Protein AF-A0A8S3JFJ4-F1 (afdb_monomer)

Foldseek 3Di:
DDAFADPPDDDDPCPVVCVPPDDDHGDDHDWFAEDEDEDDDAALEKKAKEWDADPVRHADPDTDMDIDAAWYWKAFPPQPDPQLIGIGGHDDDPVCVVDYRYMYWYCDDPHTPQCSNVRDDRPGTIMD

Sequence (128 aa):
MRLIIFLRNRIANRDDLLKNKIPLPVNECRYIYGCALESQLQEGQCFIRYQILNENGKSCSKPKFECVRGRVIVTKNPCPYAGDMLELWAVDLPELYHLNDVIIFSVRGERPDFNKIAGSDLDGDGYF

Structure (mmCIF, N/CA/C/O backbone):
data_AF-A0A8S3JFJ4-F1
#
_entry.id   AF-A0A8S3JFJ4-F1
#
loop_
_atom_site.group_PDB
_atom_site.id
_atom_site.type_symbol
_atom_site.label_atom_id
_atom_site.label_alt_id
_atom_site.label_comp_id
_atom_site.label_asym_id
_atom_site.label_entity_id
_atom_site.label_seq_id
_atom_site.pdbx_PDB_ins_code
_atom_site.Cartn_x
_atom_site.Cartn_y
_atom_site.Cartn_z
_atom_site.occupancy
_atom_site.B_iso_or_equiv
_atom_site.auth_seq_id
_atom_site.auth_comp_id
_atom_site.auth_asym_id
_atom_site.auth_atom_id
_atom_site.pdbx_PDB_model_num
ATOM 1 N N . MET A 1 1 ? -13.884 2.515 -13.571 1.00 27.02 1 MET A N 1
ATOM 2 C CA . MET A 1 1 ? -12.490 2.541 -13.091 1.00 27.02 1 MET A CA 1
ATOM 3 C C . MET A 1 1 ? -12.319 3.857 -12.349 1.00 27.02 1 MET A C 1
ATOM 5 O O . MET A 1 1 ? -12.345 4.901 -12.983 1.00 27.02 1 MET A O 1
ATOM 9 N N . ARG A 1 2 ? -12.371 3.833 -11.015 1.00 22.12 2 ARG A N 1
ATOM 10 C CA . ARG A 1 2 ? -12.281 5.030 -10.169 1.00 22.12 2 ARG A CA 1
ATOM 11 C C . ARG A 1 2 ? -10.915 4.979 -9.503 1.00 22.12 2 ARG A C 1
ATOM 13 O O . ARG A 1 2 ? -10.723 4.207 -8.578 1.00 22.12 2 ARG A O 1
ATOM 20 N N . LEU A 1 3 ? -9.966 5.713 -10.070 1.00 23.36 3 LEU A N 1
ATOM 21 C CA . LEU A 1 3 ? -8.701 6.018 -9.421 1.00 23.36 3 LEU A CA 1
ATOM 22 C C . LEU A 1 3 ? -8.929 7.332 -8.691 1.00 23.36 3 LEU A C 1
ATOM 24 O O . LEU A 1 3 ? -9.207 8.345 -9.337 1.00 23.36 3 LEU A O 1
ATOM 28 N N . ILE A 1 4 ? -8.891 7.315 -7.367 1.00 30.31 4 ILE A N 1
ATOM 29 C CA . ILE A 1 4 ? -9.095 8.520 -6.588 1.00 30.31 4 ILE A CA 1
ATOM 30 C C . ILE A 1 4 ? -7.967 8.584 -5.529 1.00 30.31 4 ILE A C 1
ATOM 32 O O . ILE A 1 4 ? -7.546 7.553 -5.045 1.00 30.31 4 ILE A O 1
ATOM 36 N N . ILE A 1 5 ? -7.374 9.770 -5.296 1.00 37.66 5 ILE A N 1
ATOM 37 C CA . ILE A 1 5 ? -6.052 10.017 -4.646 1.00 37.66 5 ILE A CA 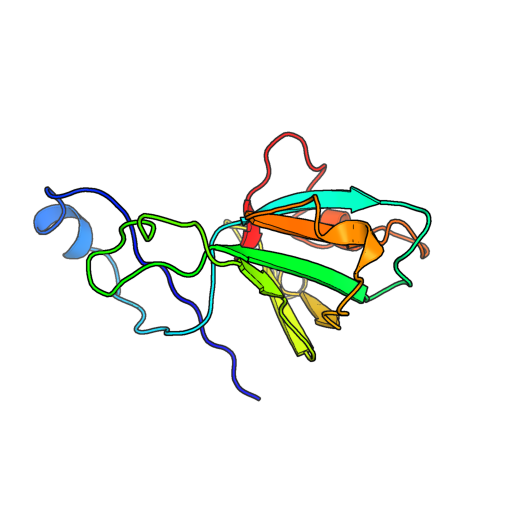1
ATOM 38 C C . ILE A 1 5 ? -6.030 11.260 -3.645 1.00 37.66 5 ILE A C 1
ATOM 40 O O . ILE A 1 5 ? -5.453 12.308 -3.912 1.00 37.66 5 ILE A O 1
ATOM 44 N N . PHE A 1 6 ? -6.624 11.195 -2.449 1.00 28.55 6 PHE A N 1
ATOM 45 C CA . PHE A 1 6 ? -6.368 12.058 -1.272 1.00 28.55 6 PHE A CA 1
ATOM 46 C C . PHE A 1 6 ? -4.881 12.256 -0.911 1.00 28.55 6 PHE A C 1
ATOM 48 O O . PHE A 1 6 ? -4.266 11.503 -0.154 1.00 28.55 6 PHE A O 1
ATOM 55 N N . LEU A 1 7 ? -4.332 13.384 -1.350 1.00 34.97 7 LEU A N 1
ATOM 56 C CA . LEU A 1 7 ? -3.140 13.995 -0.768 1.00 34.97 7 LEU A CA 1
ATOM 57 C C . LEU A 1 7 ? -3.542 15.186 0.099 1.00 34.97 7 LEU A C 1
ATOM 59 O O . LEU A 1 7 ? -3.299 16.342 -0.248 1.00 34.97 7 LEU A O 1
ATOM 63 N N . ARG A 1 8 ? -4.154 14.931 1.262 1.00 33.78 8 ARG A N 1
ATOM 64 C CA . ARG A 1 8 ? -4.424 16.004 2.229 1.00 33.78 8 ARG A CA 1
ATOM 65 C C . ARG A 1 8 ? -3.232 16.172 3.161 1.00 33.78 8 ARG A C 1
ATOM 67 O O . ARG A 1 8 ? -3.121 15.567 4.222 1.00 33.78 8 ARG A O 1
ATOM 74 N N . ASN A 1 9 ? -2.301 16.990 2.691 1.00 35.44 9 ASN A N 1
ATOM 75 C CA . ASN A 1 9 ? -1.092 17.356 3.399 1.00 35.44 9 ASN A CA 1
ATOM 76 C C . ASN A 1 9 ? -1.390 18.247 4.619 1.00 35.44 9 ASN A C 1
ATOM 78 O O . ASN A 1 9 ? -2.013 19.302 4.516 1.00 35.44 9 ASN A O 1
ATOM 82 N N . ARG A 1 10 ? -0.844 17.825 5.759 1.00 42.28 10 ARG A N 1
ATOM 83 C CA . ARG A 1 10 ? -0.516 18.632 6.942 1.00 42.28 10 ARG A CA 1
ATOM 84 C C . ARG A 1 10 ? 0.381 19.828 6.529 1.00 42.28 10 ARG A C 1
ATOM 86 O O . ARG A 1 10 ? 1.206 19.676 5.629 1.00 42.28 10 ARG A O 1
ATOM 93 N N . ILE A 1 11 ? 0.285 20.942 7.275 1.00 42.72 11 ILE A N 1
ATOM 94 C CA . ILE A 1 11 ? 1.199 22.119 7.377 1.00 42.72 11 ILE A CA 1
ATOM 95 C C . ILE A 1 11 ? 0.684 23.433 6.739 1.00 42.72 11 ILE A C 1
ATOM 97 O O . ILE A 1 11 ? 0.429 23.525 5.544 1.00 42.72 11 ILE A O 1
ATOM 101 N N . ALA A 1 12 ? 0.601 24.469 7.584 1.00 40.16 12 ALA A N 1
ATOM 102 C CA . ALA A 1 12 ? -0.090 25.750 7.412 1.00 40.16 12 ALA A CA 1
ATOM 103 C C . ALA A 1 12 ? 0.736 26.899 6.772 1.00 40.16 12 ALA A C 1
ATOM 105 O O . ALA A 1 12 ? 0.511 28.051 7.112 1.00 40.16 12 ALA A O 1
ATOM 106 N N . ASN A 1 13 ? 1.688 26.623 5.869 1.00 44.44 13 ASN A N 1
ATOM 107 C CA . ASN A 1 13 ? 2.564 27.659 5.267 1.00 44.44 13 ASN A CA 1
ATOM 108 C C . ASN A 1 13 ? 2.871 27.401 3.770 1.00 44.44 13 ASN A C 1
ATOM 110 O O . ASN A 1 13 ? 4.026 27.439 3.352 1.00 44.44 13 ASN A O 1
ATOM 114 N N . ARG A 1 14 ? 1.871 27.026 2.954 1.00 51.12 14 ARG A N 1
ATOM 115 C CA . ARG A 1 14 ? 2.104 26.386 1.637 1.00 51.12 14 ARG A CA 1
ATOM 116 C C . ARG A 1 14 ? 1.764 27.197 0.379 1.00 51.12 14 ARG A C 1
ATOM 118 O O . ARG A 1 14 ? 2.038 26.686 -0.706 1.00 51.12 14 ARG A O 1
ATOM 125 N N . ASP A 1 15 ? 1.238 28.416 0.480 1.00 55.88 15 ASP A N 1
ATOM 126 C CA . ASP A 1 15 ? 0.727 29.134 -0.703 1.00 55.88 15 ASP A CA 1
ATOM 127 C C . ASP A 1 15 ? 1.805 29.409 -1.767 1.00 55.88 15 ASP A C 1
ATOM 129 O O . ASP A 1 15 ? 1.534 29.278 -2.957 1.00 55.88 15 ASP A O 1
ATOM 133 N N . ASP A 1 16 ? 3.058 29.665 -1.377 1.00 55.97 16 ASP A N 1
ATOM 134 C CA . ASP A 1 16 ? 4.161 29.844 -2.336 1.00 55.97 16 ASP A CA 1
ATOM 135 C C . ASP A 1 16 ? 4.683 28.529 -2.941 1.00 55.97 16 ASP A C 1
ATOM 137 O O . ASP A 1 16 ? 5.135 28.501 -4.085 1.00 55.97 16 ASP A O 1
ATOM 141 N N . LEU A 1 17 ? 4.580 27.413 -2.213 1.00 54.91 17 LEU A N 1
ATOM 142 C CA . LEU A 1 17 ? 5.061 26.094 -2.653 1.00 54.91 17 LEU A CA 1
ATOM 143 C C . LEU A 1 17 ? 4.076 25.381 -3.589 1.00 54.91 17 LEU A C 1
ATOM 145 O O . LEU A 1 17 ? 4.472 24.473 -4.325 1.00 54.91 17 LEU A O 1
ATOM 149 N N . LEU A 1 18 ? 2.798 25.762 -3.544 1.00 58.75 18 LEU A N 1
ATOM 150 C CA . LEU A 1 18 ? 1.756 25.238 -4.425 1.00 58.75 18 LEU A CA 1
ATOM 151 C C . LEU A 1 18 ? 1.689 25.982 -5.764 1.00 58.75 18 LEU A C 1
ATOM 153 O O . LEU A 1 18 ? 1.235 25.390 -6.734 1.00 58.75 18 LEU A O 1
ATOM 157 N N . LYS A 1 19 ? 2.212 27.215 -5.868 1.00 63.06 19 LYS A N 1
ATOM 158 C CA . LYS A 1 19 ? 2.256 27.981 -7.134 1.00 63.06 19 LYS A CA 1
ATOM 159 C C . LYS A 1 19 ? 2.934 27.224 -8.280 1.00 63.06 19 LYS A C 1
ATOM 161 O O . LYS A 1 19 ? 2.521 27.352 -9.425 1.00 63.06 19 LYS A O 1
ATOM 166 N N . ASN A 1 20 ? 3.941 26.411 -7.957 1.00 67.62 20 ASN A N 1
ATOM 167 C CA . ASN A 1 20 ? 4.727 25.650 -8.932 1.00 67.62 20 ASN A CA 1
ATOM 168 C C . ASN A 1 20 ? 4.295 24.178 -9.049 1.00 67.62 20 ASN A C 1
ATOM 170 O O . ASN A 1 20 ? 4.987 23.385 -9.688 1.00 67.62 20 ASN A O 1
ATOM 174 N N . LYS A 1 21 ? 3.198 23.774 -8.398 1.00 67.12 21 LYS A N 1
ATOM 175 C CA . LYS A 1 21 ? 2.709 22.391 -8.400 1.00 67.12 21 LYS A CA 1
ATOM 176 C C . LYS A 1 21 ?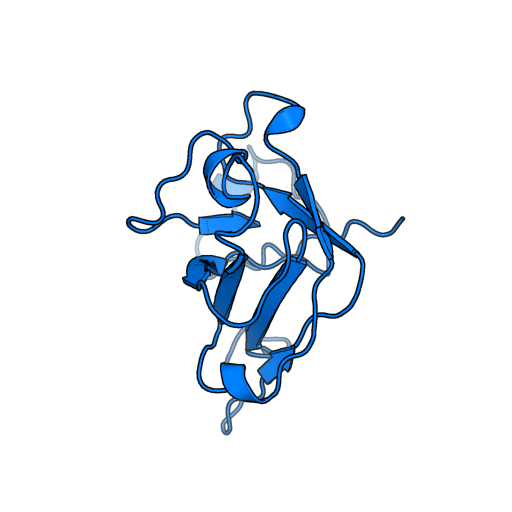 1.279 22.355 -8.908 1.00 67.12 21 LYS A C 1
ATOM 178 O O . LYS A 1 21 ? 0.447 23.139 -8.476 1.00 67.12 21 LYS A O 1
ATOM 183 N N . ILE A 1 22 ? 0.982 21.411 -9.795 1.00 70.19 22 ILE A N 1
ATOM 184 C CA . ILE A 1 22 ? -0.389 21.190 -10.253 1.00 70.19 22 ILE A CA 1
ATOM 185 C C . ILE A 1 22 ? -1.170 20.573 -9.083 1.00 70.19 22 ILE A C 1
ATOM 187 O O . ILE A 1 22 ? -0.808 19.481 -8.634 1.00 70.19 22 ILE A O 1
ATOM 191 N N . PRO A 1 23 ? -2.212 21.241 -8.556 1.00 64.88 23 PRO A N 1
ATOM 192 C CA . PRO A 1 23 ? -3.070 20.635 -7.555 1.00 64.88 23 PRO A CA 1
ATOM 193 C C . PRO A 1 23 ? -3.895 19.550 -8.246 1.00 64.88 23 PRO A C 1
ATOM 195 O O . PRO A 1 23 ? -4.756 19.847 -9.070 1.00 64.88 23 PRO A O 1
ATOM 198 N N . LEU A 1 24 ? -3.620 18.285 -7.936 1.00 59.88 24 LEU A N 1
ATOM 199 C CA . LEU A 1 24 ? -4.444 17.176 -8.403 1.00 59.88 24 LEU A CA 1
ATOM 200 C C . LEU A 1 24 ? -5.633 17.030 -7.441 1.00 59.88 24 LEU A C 1
ATOM 202 O O . LEU A 1 24 ? -5.418 16.729 -6.263 1.00 59.88 24 LEU A O 1
ATOM 206 N N . PRO A 1 25 ? -6.879 17.275 -7.891 1.00 53.41 25 PRO A N 1
ATOM 207 C CA . PRO A 1 25 ? -8.054 17.108 -7.057 1.00 53.41 25 PRO A CA 1
ATOM 208 C C . PRO A 1 25 ? -8.372 15.628 -7.011 1.00 53.41 25 PRO A C 1
ATOM 210 O O . PRO A 1 25 ? -8.957 15.067 -7.938 1.00 53.41 25 PRO A O 1
ATOM 213 N N . VAL A 1 26 ? -7.950 14.967 -5.947 1.00 58.97 26 VAL A N 1
ATOM 214 C CA . VAL A 1 26 ? -8.227 13.555 -5.843 1.00 58.97 26 VAL A CA 1
ATOM 215 C C . VAL A 1 26 ? -8.643 13.208 -4.415 1.00 58.97 26 VAL A C 1
ATOM 217 O O . VAL A 1 26 ? -8.049 13.630 -3.430 1.00 58.97 26 VAL A O 1
ATOM 220 N N . ASN A 1 27 ? -9.781 12.524 -4.332 1.00 61.66 27 ASN A N 1
ATOM 221 C CA . ASN A 1 27 ? -10.587 12.318 -3.136 1.00 61.66 27 ASN A CA 1
ATOM 222 C C . ASN A 1 27 ? -10.377 10.966 -2.372 1.00 61.66 27 ASN A C 1
ATOM 224 O O . ASN A 1 27 ? -10.861 10.877 -1.253 1.00 61.66 27 ASN A O 1
ATOM 228 N N . GLU A 1 28 ? -9.652 9.942 -2.878 1.00 70.94 28 GLU A N 1
ATOM 229 C CA . GLU A 1 28 ? -9.581 8.572 -2.271 1.00 70.94 28 GLU A CA 1
ATOM 230 C C . GLU A 1 28 ? -8.183 7.866 -2.318 1.00 70.94 28 GLU A C 1
ATOM 232 O O . GLU A 1 28 ? -8.092 6.669 -2.539 1.00 70.94 28 GLU A O 1
ATOM 237 N N . CYS A 1 29 ? -7.074 8.572 -2.071 1.00 79.44 29 CYS A N 1
ATOM 238 C CA . CYS A 1 29 ? -5.712 8.015 -1.863 1.00 79.44 29 CYS A CA 1
ATOM 239 C C . CYS A 1 29 ? -5.541 8.014 -0.380 1.00 79.44 29 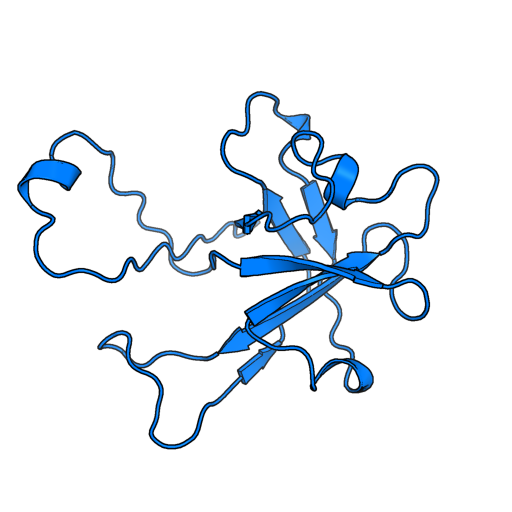CYS A C 1
ATOM 241 O O . CYS A 1 29 ? -6.141 8.821 0.339 1.00 79.44 29 CYS A O 1
ATOM 243 N N . ARG A 1 30 ? -4.492 7.327 0.032 1.00 84.62 30 ARG A N 1
ATOM 244 C CA . ARG A 1 30 ? -3.741 7.832 1.154 1.00 84.62 30 ARG A CA 1
ATOM 245 C C . ARG A 1 30 ? -2.261 7.584 0.951 1.00 84.62 30 ARG A C 1
ATOM 247 O O . ARG A 1 30 ? -1.893 6.569 0.389 1.00 84.62 30 ARG A O 1
ATOM 254 N N . TYR A 1 31 ? -1.431 8.485 1.469 1.00 88.44 31 TYR A N 1
ATOM 255 C CA . TYR A 1 31 ? -0.031 8.143 1.685 1.00 88.44 31 TYR A CA 1
ATOM 256 C C . TYR A 1 31 ? 0.084 7.220 2.903 1.00 88.44 31 TYR A C 1
ATOM 258 O O . TYR A 1 31 ? -0.267 7.637 4.012 1.00 88.44 31 TYR A O 1
ATOM 266 N N . ILE A 1 32 ? 0.542 5.989 2.699 1.00 91.81 32 ILE A N 1
ATOM 267 C CA . ILE A 1 32 ? 0.636 4.941 3.727 1.00 91.81 32 ILE A CA 1
ATOM 268 C C . ILE A 1 32 ? 1.966 4.201 3.639 1.00 91.81 32 ILE A C 1
ATOM 270 O O . ILE A 1 32 ? 2.568 4.122 2.572 1.00 91.81 32 ILE A O 1
ATOM 274 N N . TYR A 1 33 ? 2.422 3.645 4.758 1.00 94.81 33 TYR A N 1
ATOM 275 C CA . TYR A 1 33 ? 3.660 2.868 4.788 1.00 94.81 33 TYR A CA 1
ATOM 276 C C . TYR A 1 33 ? 3.422 1.417 4.382 1.00 94.81 33 TYR A C 1
ATOM 278 O O . TYR A 1 33 ? 2.377 0.840 4.694 1.00 94.81 33 TYR A O 1
ATOM 286 N N . GLY A 1 34 ? 4.397 0.835 3.688 1.00 94.12 34 GLY A N 1
ATOM 287 C CA . GLY A 1 34 ? 4.360 -0.563 3.283 1.00 94.12 34 GLY A CA 1
ATOM 288 C C . GLY A 1 34 ? 4.876 -1.514 4.355 1.00 94.12 34 GLY A C 1
ATOM 289 O O . GLY A 1 34 ? 5.847 -1.233 5.050 1.00 94.12 34 GLY A O 1
ATOM 290 N N . CYS A 1 35 ? 4.249 -2.679 4.437 1.00 93.88 35 CYS A N 1
ATOM 291 C CA . CYS A 1 35 ? 4.723 -3.840 5.175 1.00 93.88 35 CYS A CA 1
ATOM 292 C C . CYS A 1 35 ? 4.422 -5.111 4.365 1.00 93.88 35 CYS A C 1
ATOM 294 O O . CYS A 1 35 ? 3.605 -5.094 3.446 1.00 93.88 35 CYS A O 1
ATOM 296 N N . ALA A 1 36 ? 5.067 -6.222 4.696 1.00 92.31 36 ALA A N 1
ATOM 297 C CA . ALA A 1 36 ? 4.880 -7.505 4.030 1.00 92.31 36 ALA A CA 1
ATOM 298 C C . ALA A 1 36 ? 4.475 -8.574 5.044 1.00 92.31 36 ALA A C 1
ATOM 300 O O . ALA A 1 36 ? 4.982 -8.594 6.166 1.00 92.31 36 ALA A O 1
ATOM 301 N N . LEU A 1 37 ? 3.579 -9.477 4.639 1.00 87.00 37 LEU A N 1
ATOM 302 C CA . LEU A 1 37 ? 3.164 -10.608 5.465 1.00 87.00 37 LEU A CA 1
ATOM 303 C C . LEU A 1 37 ? 2.962 -11.878 4.629 1.00 87.00 37 LEU A C 1
ATOM 305 O O . LEU A 1 37 ? 2.453 -11.836 3.510 1.00 87.00 37 LEU A O 1
ATOM 309 N N . GLU A 1 38 ? 3.336 -13.025 5.196 1.00 77.56 38 GLU A N 1
ATOM 310 C CA . GLU A 1 38 ? 3.413 -14.302 4.473 1.00 77.56 38 GLU A CA 1
ATOM 311 C C . GLU A 1 38 ? 2.145 -15.168 4.532 1.00 77.56 38 GLU A C 1
ATOM 313 O O . GLU A 1 38 ? 1.808 -15.900 3.593 1.00 77.56 38 GLU A O 1
ATOM 318 N N . SER A 1 39 ? 1.397 -15.097 5.630 1.00 70.56 39 SER A N 1
ATOM 319 C CA . SER A 1 39 ? 0.444 -16.155 5.976 1.00 70.56 39 SER A CA 1
ATOM 320 C C . SER A 1 39 ? -0.977 -15.963 5.432 1.00 70.56 39 SER A C 1
ATOM 322 O O . SER A 1 39 ? -1.687 -16.957 5.279 1.00 70.56 39 SER A O 1
ATOM 324 N N . GLN A 1 40 ? -1.400 -14.740 5.103 1.00 85.06 40 GLN A N 1
ATOM 325 C CA . GLN A 1 40 ? -2.833 -14.426 4.935 1.00 85.06 40 GLN A CA 1
ATOM 326 C C . GLN A 1 40 ? -3.239 -13.889 3.555 1.00 85.06 40 GLN A C 1
ATOM 328 O O . GLN A 1 40 ? -4.402 -14.013 3.181 1.00 85.06 40 GLN A O 1
ATOM 333 N N . LEU A 1 41 ? -2.304 -13.345 2.773 1.00 91.75 41 LEU A N 1
ATOM 334 C CA . LEU A 1 41 ? -2.592 -12.719 1.477 1.00 91.75 41 LEU A CA 1
ATOM 335 C C . LEU A 1 41 ? -2.107 -13.591 0.314 1.00 91.75 41 LEU A C 1
ATOM 337 O O . LEU A 1 41 ? -0.991 -14.110 0.355 1.00 91.75 41 LEU A O 1
ATOM 341 N N . GLN A 1 42 ? -2.914 -13.725 -0.740 1.00 92.38 42 GLN A N 1
ATOM 342 C CA . GLN A 1 42 ? -2.493 -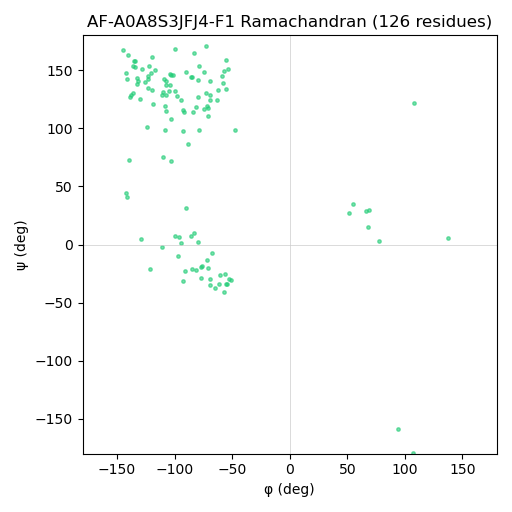14.356 -2.002 1.00 92.38 42 GLN A CA 1
ATOM 343 C C . GLN A 1 42 ? -1.749 -13.364 -2.908 1.00 92.38 42 GLN A C 1
ATOM 345 O O . GLN A 1 42 ? -1.821 -12.157 -2.688 1.00 92.38 42 GLN A O 1
ATOM 350 N N . GLU A 1 43 ? -1.051 -13.865 -3.931 1.00 92.31 43 GLU A N 1
ATOM 351 C CA . GLU A 1 43 ? -0.405 -13.011 -4.939 1.00 92.31 43 GLU A CA 1
ATOM 352 C C . GLU A 1 43 ? -1.429 -12.053 -5.577 1.00 92.31 43 GLU A C 1
ATOM 354 O O . GLU A 1 43 ? -2.547 -12.459 -5.911 1.00 92.31 43 GLU A O 1
ATOM 359 N N . GLY A 1 44 ? -1.073 -10.769 -5.707 1.00 91.94 44 GLY A N 1
ATOM 360 C CA . GLY A 1 44 ? -1.966 -9.729 -6.222 1.00 91.94 44 GLY A CA 1
ATOM 361 C C . GLY A 1 44 ? -3.010 -9.226 -5.218 1.00 91.94 44 GLY A C 1
ATOM 362 O O . GLY A 1 44 ? -3.846 -8.394 -5.579 1.00 91.94 44 GLY A O 1
ATOM 363 N N . GLN A 1 45 ? -2.990 -9.701 -3.967 1.00 95.00 45 GLN A N 1
ATOM 364 C CA . GLN A 1 45 ? -3.829 -9.185 -2.885 1.00 95.00 45 GLN A CA 1
ATOM 365 C C . GLN A 1 45 ? -3.041 -8.302 -1.921 1.00 95.00 45 GLN A C 1
ATOM 367 O O . GLN A 1 45 ? -1.876 -8.554 -1.606 1.00 95.00 45 GLN A O 1
ATOM 372 N N . CYS A 1 46 ? -3.726 -7.302 -1.376 1.00 94.88 46 CYS A N 1
ATOM 373 C CA . CYS A 1 46 ? -3.200 -6.455 -0.316 1.00 94.88 46 CYS A CA 1
ATOM 374 C C . CYS A 1 46 ? -4.237 -6.236 0.785 1.00 94.88 46 CYS A C 1
ATOM 376 O O . CYS A 1 46 ? -5.442 -6.320 0.553 1.00 94.88 46 CYS A O 1
ATOM 378 N N . PHE A 1 47 ? -3.775 -5.895 1.981 1.00 95.50 47 PHE A N 1
ATOM 379 C CA . PHE A 1 47 ? -4.634 -5.384 3.047 1.00 95.50 47 PHE A CA 1
ATOM 380 C C . PHE A 1 47 ? -4.307 -3.915 3.282 1.00 95.50 47 PHE A C 1
ATOM 382 O O . PHE A 1 47 ? -3.145 -3.560 3.462 1.00 95.50 47 PHE A O 1
ATOM 389 N N . ILE A 1 48 ? -5.326 -3.058 3.279 1.00 94.50 48 ILE A N 1
ATOM 390 C CA . ILE A 1 48 ? -5.165 -1.626 3.532 1.00 94.50 48 ILE A CA 1
ATOM 391 C C . ILE A 1 48 ? -6.178 -1.224 4.588 1.00 94.50 48 ILE A C 1
ATOM 393 O O . ILE A 1 48 ? -7.387 -1.416 4.420 1.00 94.50 48 ILE A O 1
ATOM 397 N N . ARG A 1 49 ? -5.685 -0.618 5.665 1.00 91.75 49 ARG A N 1
ATOM 398 C CA . ARG A 1 49 ? -6.525 -0.041 6.708 1.00 91.75 49 ARG A CA 1
ATOM 399 C C . ARG A 1 49 ? -5.993 1.319 7.099 1.00 91.75 49 ARG A C 1
ATOM 401 O O . ARG A 1 49 ? -4.810 1.457 7.394 1.00 91.75 49 ARG A O 1
ATOM 408 N N . TYR A 1 50 ? -6.867 2.314 7.140 1.00 90.31 50 TYR A N 1
ATOM 409 C CA . TYR A 1 50 ? -6.480 3.679 7.466 1.00 90.31 50 TYR A CA 1
ATOM 410 C C . TYR A 1 50 ? -7.424 4.328 8.465 1.00 90.31 50 TYR A C 1
ATOM 412 O O . TYR A 1 50 ? -8.589 3.954 8.614 1.00 90.31 50 TYR A O 1
ATOM 420 N N . GLN A 1 51 ? -6.921 5.354 9.139 1.00 88.12 51 GLN A N 1
ATOM 421 C CA . GLN A 1 51 ? -7.707 6.138 10.071 1.00 88.12 51 GLN A CA 1
ATOM 422 C C . GLN A 1 51 ? -8.595 7.168 9.358 1.00 88.12 51 GLN A C 1
ATOM 424 O O . GLN A 1 51 ? -8.110 8.027 8.617 1.00 88.12 51 GLN A O 1
ATOM 429 N N . ILE A 1 52 ? -9.896 7.173 9.634 1.00 84.81 52 ILE A N 1
ATOM 430 C CA . ILE A 1 52 ? -10.808 8.213 9.148 1.00 84.81 52 ILE A CA 1
ATOM 431 C C . ILE A 1 52 ? -10.484 9.535 9.860 1.00 84.81 52 ILE A C 1
ATOM 433 O O . ILE A 1 52 ? -10.478 9.616 11.093 1.00 84.81 52 ILE A O 1
ATOM 437 N N . LEU A 1 53 ? -10.219 10.576 9.069 1.00 80.88 53 LEU A N 1
ATOM 438 C CA . LEU A 1 53 ? -9.945 11.930 9.549 1.00 80.88 53 LEU A CA 1
ATOM 439 C C . LEU A 1 53 ? -11.190 12.806 9.379 1.00 80.88 53 LEU A C 1
ATOM 441 O O . LEU A 1 53 ? -11.924 12.660 8.405 1.00 80.88 53 LEU A O 1
ATOM 445 N N . ASN A 1 54 ? -11.404 13.743 10.302 1.00 76.12 54 ASN A N 1
ATOM 446 C CA . ASN A 1 54 ? -12.475 14.737 10.182 1.00 76.12 54 ASN A CA 1
ATOM 447 C C . ASN A 1 54 ? -12.158 15.789 9.107 1.00 76.12 54 ASN A C 1
ATOM 449 O O . ASN A 1 54 ? -11.021 15.897 8.647 1.00 76.12 54 ASN A O 1
ATOM 453 N N . GLU A 1 55 ? -13.137 16.639 8.779 1.00 68.94 55 GLU A N 1
ATOM 454 C CA . GLU A 1 55 ? -13.018 17.739 7.801 1.00 68.94 55 GLU A CA 1
ATOM 455 C C . GLU A 1 55 ? -11.803 18.654 8.045 1.00 68.94 55 GLU A C 1
ATOM 457 O O . GLU A 1 55 ? -11.187 19.141 7.097 1.00 68.94 55 GLU A O 1
ATOM 462 N N . ASN A 1 56 ? -11.402 18.794 9.314 1.00 66.19 56 ASN A N 1
ATOM 463 C CA . ASN A 1 56 ? -10.250 19.578 9.771 1.00 66.19 56 ASN A CA 1
ATOM 464 C C . ASN A 1 56 ? -8.907 18.815 9.730 1.00 66.19 56 ASN A C 1
ATOM 466 O O . ASN A 1 56 ? -7.917 19.285 10.291 1.00 66.19 56 ASN A O 1
ATOM 470 N N . GLY A 1 57 ? -8.864 17.608 9.156 1.00 64.25 57 GLY A N 1
ATOM 471 C CA . GLY A 1 57 ? -7.665 16.762 9.085 1.00 64.25 57 GLY A CA 1
ATOM 472 C C . GLY A 1 57 ? -7.186 16.221 10.438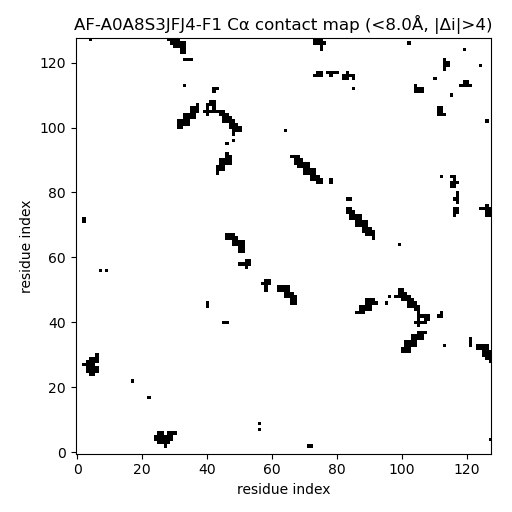 1.00 64.25 57 GLY A C 1
ATOM 473 O O . GLY A 1 57 ? -6.050 15.764 10.553 1.00 64.25 57 GLY A O 1
ATOM 474 N N . LYS A 1 58 ? -8.026 16.291 11.478 1.00 66.12 58 LYS A N 1
ATOM 475 C CA . LYS A 1 58 ? -7.722 15.793 12.826 1.00 66.12 58 LYS A CA 1
ATOM 476 C C . LYS A 1 58 ? -8.426 14.463 13.086 1.00 66.12 58 LYS A C 1
ATOM 478 O O . LYS A 1 58 ? -9.554 14.256 12.638 1.00 66.12 58 LYS A O 1
ATOM 483 N N . SER A 1 59 ? -7.766 13.602 13.860 1.00 64.88 59 SER A N 1
ATOM 484 C CA . SER A 1 59 ? -8.382 12.411 14.447 1.00 64.88 59 SER A CA 1
ATOM 485 C C . SER A 1 59 ? -9.584 12.805 15.306 1.00 64.88 59 SER A C 1
ATOM 487 O O . SER A 1 59 ? -9.517 13.767 16.074 1.00 64.88 59 SER A O 1
ATOM 489 N N . CYS A 1 60 ? -10.662 12.028 15.225 1.00 69.19 60 CYS A N 1
ATOM 490 C CA . CYS A 1 60 ? -11.721 12.035 16.231 1.00 69.19 60 CYS A CA 1
ATOM 491 C C . CYS A 1 60 ? -11.155 11.757 17.635 1.00 69.19 60 CYS A C 1
ATOM 493 O O . CYS A 1 60 ? -10.107 11.125 17.777 1.00 69.19 60 CYS A O 1
ATOM 495 N N . SER A 1 61 ? -11.894 12.159 18.676 1.00 72.88 61 SER A N 1
ATOM 496 C CA . SER A 1 61 ? -11.592 11.816 20.078 1.00 72.88 61 SER A CA 1
ATOM 497 C C . SER A 1 61 ? -11.493 10.304 20.319 1.00 72.88 61 SER A C 1
ATOM 499 O O . SER A 1 61 ? -10.786 9.869 21.222 1.00 72.88 61 SER A O 1
ATOM 501 N N . LYS A 1 62 ? -12.162 9.501 19.482 1.00 79.12 62 LYS A N 1
ATOM 502 C CA . LYS A 1 62 ? -11.942 8.059 19.337 1.00 79.12 62 LYS A CA 1
ATOM 503 C C . LYS A 1 62 ? -11.496 7.769 17.900 1.00 79.12 62 LYS A C 1
ATOM 505 O O . LYS A 1 62 ? -12.258 8.107 16.988 1.00 79.12 62 LYS A O 1
ATOM 510 N N . PRO A 1 63 ? -10.312 7.175 17.671 1.00 81.12 63 PRO A N 1
ATOM 511 C CA . PRO A 1 63 ? -9.851 6.869 16.324 1.00 81.12 63 PRO A CA 1
ATOM 512 C C . PRO A 1 63 ? -10.799 5.853 15.677 1.00 81.12 63 PRO A C 1
ATOM 514 O O . PRO A 1 63 ? -11.079 4.797 16.243 1.00 81.12 63 PRO A O 1
ATOM 517 N N . LYS A 1 64 ? -11.336 6.204 14.505 1.00 87.88 64 LYS A N 1
ATOM 518 C CA . LYS A 1 64 ? -12.125 5.301 13.663 1.00 87.88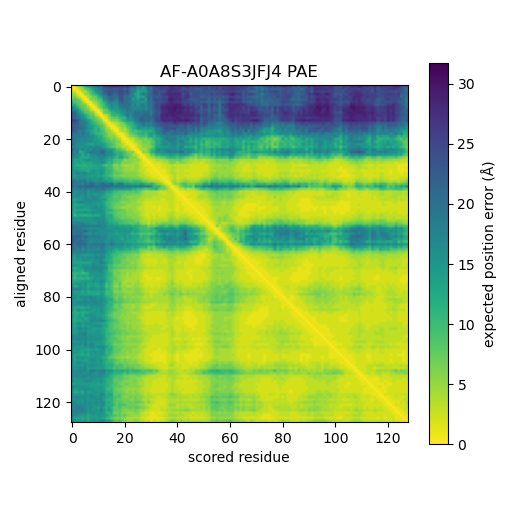 64 LYS A CA 1
ATOM 519 C C . LYS A 1 64 ? -11.250 4.851 12.506 1.00 87.88 64 LYS A C 1
ATOM 521 O O . LYS A 1 64 ? -10.562 5.682 11.920 1.00 87.88 64 LYS A O 1
ATOM 526 N N . PHE A 1 65 ? -11.310 3.571 12.176 1.00 89.81 65 PHE A N 1
ATOM 527 C CA . PHE A 1 65 ? -10.534 2.984 11.093 1.00 89.81 65 PHE A CA 1
ATOM 528 C C . PHE A 1 65 ? -11.463 2.380 10.051 1.00 89.81 65 PHE A C 1
ATOM 530 O O . PHE A 1 65 ? -12.525 1.859 10.393 1.00 89.81 65 PHE A O 1
ATOM 537 N N . GLU A 1 66 ? -11.032 2.433 8.801 1.00 90.31 66 GLU A N 1
ATOM 538 C CA . GLU A 1 66 ? -11.723 1.877 7.647 1.00 90.31 66 GLU A CA 1
ATOM 539 C C . GLU A 1 66 ? -10.778 0.941 6.898 1.00 90.31 66 GLU A C 1
ATOM 541 O O . GLU A 1 66 ? -9.583 1.221 6.789 1.00 90.31 66 GLU A O 1
ATOM 546 N N . CYS A 1 67 ? -11.310 -0.184 6.421 1.00 92.00 67 CYS A N 1
ATOM 547 C CA . CYS A 1 67 ? -10.577 -1.140 5.600 1.00 92.00 67 CYS A CA 1
ATOM 548 C C . CYS A 1 67 ? -11.023 -1.003 4.143 1.00 92.00 67 CYS A C 1
ATOM 550 O O . CYS A 1 67 ? -12.223 -0.962 3.859 1.00 92.00 67 CYS A O 1
ATOM 552 N N . VAL A 1 68 ? -10.057 -0.921 3.231 1.00 92.25 68 VAL A N 1
ATOM 553 C CA . VAL A 1 68 ? -10.321 -0.796 1.794 1.00 92.25 68 VAL A CA 1
ATOM 554 C C . VAL A 1 68 ? -10.666 -2.163 1.217 1.00 92.25 68 VAL A C 1
ATOM 556 O O . VAL A 1 68 ? -10.068 -3.172 1.583 1.00 92.25 68 VAL A O 1
ATOM 559 N N . ARG A 1 69 ? -11.626 -2.196 0.288 1.00 94.12 69 ARG A N 1
ATOM 560 C CA . ARG A 1 69 ? -12.066 -3.418 -0.392 1.00 94.12 69 ARG A CA 1
ATOM 561 C C . ARG A 1 69 ? -12.136 -3.206 -1.899 1.00 94.12 69 ARG A C 1
ATOM 563 O O . ARG A 1 69 ? -12.643 -2.184 -2.357 1.00 94.12 69 ARG A O 1
ATOM 570 N N . GLY A 1 70 ? -11.721 -4.213 -2.661 1.00 94.38 70 GLY A N 1
ATOM 571 C CA . GLY A 1 70 ? -11.805 -4.219 -4.122 1.00 94.38 70 GLY A CA 1
ATOM 572 C C . GLY A 1 70 ? -10.526 -3.739 -4.803 1.00 94.38 70 GLY A C 1
ATOM 573 O O . GLY A 1 70 ? -9.444 -3.812 -4.235 1.00 94.38 70 GLY A O 1
ATOM 574 N N . ARG A 1 71 ? -10.635 -3.292 -6.056 1.00 95.00 71 ARG A N 1
ATOM 575 C CA . ARG A 1 71 ? -9.469 -2.913 -6.868 1.00 95.00 71 ARG A CA 1
ATOM 576 C C . ARG A 1 71 ? -8.869 -1.605 -6.382 1.00 95.00 71 ARG A C 1
ATOM 578 O O . ARG A 1 71 ? -9.583 -0.609 -6.275 1.00 95.00 71 ARG A O 1
ATOM 585 N N . VAL A 1 72 ? -7.563 -1.612 -6.179 1.00 93.31 72 VAL A N 1
ATOM 586 C CA . VAL A 1 72 ? -6.765 -0.438 -5.834 1.00 93.31 72 VAL A CA 1
ATOM 587 C C . VAL A 1 72 ? -5.589 -0.337 -6.789 1.00 93.31 72 VAL A C 1
ATOM 589 O O . VAL A 1 72 ? -5.116 -1.344 -7.307 1.00 93.31 72 VAL A O 1
ATOM 592 N N . ILE A 1 73 ? -5.129 0.883 -7.027 1.00 93.56 73 ILE A N 1
ATOM 593 C CA . ILE A 1 73 ? -3.869 1.124 -7.724 1.00 93.56 73 ILE A CA 1
ATOM 594 C C . ILE A 1 73 ? -2.892 1.615 -6.672 1.00 93.56 73 ILE A C 1
ATOM 596 O O . ILE A 1 73 ? -3.230 2.525 -5.921 1.00 93.56 73 ILE A O 1
ATOM 600 N N . VAL A 1 74 ? -1.722 0.990 -6.622 1.00 93.81 74 VAL A N 1
ATOM 601 C CA . VAL A 1 74 ? -0.668 1.296 -5.661 1.00 93.81 74 VAL A CA 1
ATOM 602 C C . VAL A 1 74 ? 0.572 1.726 -6.422 1.00 93.81 74 VAL A C 1
ATOM 604 O O . VAL A 1 74 ? 0.980 1.077 -7.390 1.00 93.81 74 VAL A O 1
ATOM 607 N N . THR A 1 75 ? 1.180 2.823 -5.987 1.00 93.94 75 THR A N 1
ATOM 608 C CA . THR A 1 75 ? 2.440 3.301 -6.560 1.00 93.94 75 THR A CA 1
ATOM 609 C C . THR A 1 75 ? 3.342 3.939 -5.510 1.00 93.94 75 THR A C 1
ATOM 611 O O . THR A 1 75 ? 2.921 4.234 -4.392 1.00 93.94 75 THR A O 1
ATOM 614 N N . LYS A 1 76 ? 4.603 4.164 -5.875 1.00 91.00 76 LYS A N 1
ATOM 615 C CA . LYS A 1 76 ? 5.622 4.837 -5.066 1.00 91.00 76 LYS A CA 1
ATOM 616 C C . LYS A 1 76 ? 6.154 6.027 -5.855 1.00 91.00 76 LYS A C 1
ATOM 618 O O . LYS A 1 76 ? 6.257 5.985 -7.075 1.00 91.00 76 LYS A O 1
ATOM 623 N N . ASN A 1 77 ? 6.487 7.107 -5.158 1.00 88.81 77 ASN A N 1
ATOM 624 C CA . ASN A 1 77 ? 7.133 8.265 -5.770 1.00 88.81 77 ASN A CA 1
ATOM 625 C C . ASN A 1 77 ? 8.650 8.193 -5.525 1.00 88.81 77 ASN A C 1
ATOM 627 O O . ASN A 1 77 ? 9.042 8.106 -4.359 1.00 88.81 77 ASN A O 1
ATOM 631 N N . PRO A 1 78 ? 9.505 8.308 -6.558 1.00 90.56 78 PRO A N 1
ATOM 632 C CA . PRO A 1 78 ? 9.180 8.485 -7.979 1.00 90.56 78 PRO A CA 1
ATOM 633 C C . PRO A 1 78 ? 8.661 7.207 -8.659 1.00 90.56 78 PRO A C 1
ATOM 635 O O . PRO A 1 78 ? 9.101 6.112 -8.330 1.00 90.56 78 PRO A O 1
ATOM 638 N N . CYS A 1 79 ? 7.771 7.384 -9.643 1.00 88.62 79 CYS A N 1
ATOM 639 C CA . CYS A 1 79 ? 7.206 6.334 -10.503 1.00 88.62 79 CYS A CA 1
ATOM 640 C C . CYS A 1 79 ? 7.757 6.505 -11.938 1.00 88.62 79 CYS A C 1
ATOM 642 O O . CYS A 1 79 ? 7.075 7.087 -12.788 1.00 88.62 79 CYS A O 1
ATOM 644 N N . PRO A 1 80 ? 9.024 6.129 -12.205 1.00 87.19 80 PRO A N 1
ATOM 645 C CA . PRO A 1 80 ? 9.667 6.366 -13.498 1.00 87.19 80 PRO A CA 1
ATOM 646 C C . PRO A 1 80 ? 9.088 5.522 -14.641 1.00 87.19 80 PRO A C 1
ATOM 648 O O . PRO A 1 80 ? 9.112 5.971 -15.789 1.00 87.19 80 PRO A O 1
ATOM 651 N N . TYR A 1 81 ? 8.565 4.328 -14.355 1.00 90.69 81 TYR A N 1
ATOM 652 C CA . TYR A 1 81 ? 8.035 3.411 -15.360 1.00 90.69 81 TYR A CA 1
ATOM 653 C C . TYR A 1 81 ? 6.541 3.165 -15.162 1.00 90.69 81 TYR A C 1
ATOM 655 O O . TYR A 1 81 ? 6.034 3.145 -14.046 1.00 90.69 81 TYR A O 1
ATOM 663 N N . ALA A 1 82 ? 5.821 2.897 -16.256 1.00 87.94 82 ALA A N 1
ATOM 664 C CA . ALA A 1 82 ? 4.398 2.553 -16.182 1.00 87.94 82 ALA A CA 1
ATOM 665 C C . ALA A 1 82 ? 4.135 1.279 -15.353 1.00 87.94 82 ALA A C 1
ATOM 667 O O . ALA A 1 82 ? 3.062 1.139 -14.778 1.00 87.94 82 ALA A O 1
ATOM 668 N N . GLY A 1 83 ? 5.123 0.379 -15.272 1.00 88.75 83 GLY A N 1
ATOM 669 C CA . GLY A 1 83 ? 5.067 -0.825 -14.438 1.00 88.75 83 GLY A CA 1
ATOM 670 C C . GLY A 1 83 ? 5.168 -0.562 -12.932 1.00 88.75 83 GLY A C 1
ATOM 671 O O . GLY A 1 83 ? 4.832 -1.449 -12.157 1.00 88.75 83 GLY A O 1
ATOM 672 N N . ASP A 1 84 ? 5.563 0.645 -12.512 1.00 90.56 84 ASP A N 1
ATOM 673 C CA . ASP A 1 84 ? 5.625 1.033 -11.095 1.00 90.56 84 ASP A CA 1
ATOM 674 C C . ASP A 1 84 ? 4.239 1.422 -10.531 1.00 90.56 84 ASP A C 1
ATOM 676 O O . ASP A 1 84 ? 4.114 1.828 -9.374 1.00 90.56 84 ASP A O 1
ATOM 680 N N . MET A 1 85 ? 3.179 1.317 -11.340 1.00 91.69 85 MET A N 1
ATOM 681 C CA . MET A 1 85 ? 1.783 1.383 -10.908 1.00 91.69 85 MET A CA 1
ATOM 682 C C . MET A 1 85 ? 1.175 -0.014 -10.989 1.00 91.69 85 MET A C 1
ATOM 684 O O . MET A 1 85 ? 1.007 -0.560 -12.080 1.00 91.69 85 MET A O 1
ATOM 688 N N . LEU A 1 86 ? 0.811 -0.581 -9.842 1.00 92.38 86 LEU A N 1
ATOM 689 C CA . LEU A 1 86 ? 0.230 -1.920 -9.775 1.00 92.38 86 LEU A CA 1
ATOM 690 C C . LEU A 1 86 ? -1.242 -1.863 -9.397 1.00 92.38 86 LEU A C 1
ATOM 692 O O . LEU A 1 86 ? -1.612 -1.222 -8.416 1.00 92.38 86 LEU A O 1
ATOM 696 N N . GLU A 1 87 ? -2.075 -2.575 -10.155 1.00 94.00 87 GLU A N 1
ATOM 697 C CA . GLU A 1 87 ? -3.445 -2.886 -9.747 1.00 94.00 87 GLU A CA 1
ATOM 698 C C . GLU A 1 87 ? -3.410 -4.097 -8.805 1.00 94.00 87 GLU A C 1
ATOM 700 O O . GLU A 1 87 ? -2.984 -5.182 -9.200 1.00 94.00 87 GLU A O 1
ATOM 705 N N . LEU A 1 88 ? -3.857 -3.908 -7.563 1.00 94.50 88 LEU A N 1
ATOM 706 C CA . LEU A 1 88 ? -3.972 -4.953 -6.546 1.00 94.50 88 LEU A CA 1
ATOM 707 C C . LEU A 1 88 ? -5.427 -5.100 -6.095 1.00 94.50 88 LEU A C 1
ATOM 709 O O . LEU A 1 88 ? -6.262 -4.206 -6.276 1.00 94.50 88 LEU A O 1
ATOM 713 N N . TRP A 1 89 ? -5.741 -6.238 -5.484 1.00 95.56 89 TRP A N 1
ATOM 714 C CA . TRP A 1 89 ? -7.046 -6.493 -4.888 1.00 95.56 89 TRP A CA 1
ATOM 715 C C . TRP A 1 89 ? -6.990 -6.352 -3.364 1.00 95.56 89 TRP A C 1
ATOM 717 O O . TRP A 1 89 ? -6.445 -7.204 -2.662 1.00 95.56 89 TRP A O 1
ATOM 727 N N . ALA A 1 90 ? -7.587 -5.281 -2.844 1.00 95.25 90 ALA A N 1
ATOM 728 C CA . ALA A 1 90 ? -7.711 -5.040 -1.417 1.00 95.25 90 ALA A CA 1
ATOM 729 C C . ALA A 1 90 ? -8.735 -5.999 -0.790 1.00 95.25 90 ALA A C 1
ATOM 731 O O . ALA A 1 90 ? -9.918 -6.005 -1.158 1.00 95.25 90 ALA A O 1
ATOM 732 N N . VAL A 1 91 ? -8.269 -6.811 0.158 1.00 95.00 91 VAL A N 1
ATOM 733 C CA . VAL A 1 91 ? -9.080 -7.759 0.927 1.00 95.00 91 VAL A CA 1
ATOM 734 C C . VAL A 1 91 ? -9.229 -7.297 2.369 1.00 95.00 91 VAL A C 1
ATOM 736 O O . VAL A 1 91 ? -8.298 -6.767 2.971 1.00 95.00 91 VAL A O 1
ATOM 739 N N . ASP A 1 92 ? -10.415 -7.526 2.925 1.00 94.81 92 ASP A N 1
ATOM 740 C CA . ASP A 1 92 ? -10.697 -7.255 4.328 1.00 94.81 92 ASP A CA 1
ATOM 741 C C . ASP A 1 92 ? -10.441 -8.511 5.163 1.00 94.81 92 ASP A C 1
ATOM 743 O O . ASP A 1 92 ? -11.110 -9.530 4.980 1.00 94.81 92 ASP A O 1
ATOM 747 N N . LEU A 1 93 ? -9.458 -8.417 6.056 1.00 94.00 93 LEU A N 1
ATOM 748 C CA . LEU A 1 93 ? -8.977 -9.500 6.904 1.00 94.00 93 LEU A CA 1
ATOM 749 C C . LEU A 1 93 ? -9.053 -9.062 8.379 1.00 94.00 93 LEU A C 1
ATOM 751 O O . LEU A 1 93 ? -8.190 -8.303 8.836 1.00 94.00 93 LEU A O 1
ATOM 755 N N . PRO A 1 94 ? -10.077 -9.504 9.137 1.00 93.38 94 PRO A N 1
ATOM 756 C CA . PRO A 1 94 ? -10.271 -9.135 10.543 1.00 93.38 94 PRO A CA 1
ATOM 757 C C . PRO A 1 94 ? -9.069 -9.426 11.450 1.00 93.38 94 PRO A C 1
ATOM 759 O O . PRO A 1 94 ? -8.773 -8.658 12.365 1.00 93.38 94 PRO A O 1
ATOM 762 N N . GLU A 1 95 ? -8.335 -10.500 11.173 1.00 93.44 95 GLU A N 1
ATOM 763 C CA . GLU A 1 95 ? -7.056 -10.848 11.805 1.00 93.44 95 GLU A CA 1
ATOM 764 C C . GLU A 1 95 ? -6.010 -9.717 11.773 1.00 93.44 95 GLU A C 1
ATOM 766 O O . GLU A 1 95 ? -5.201 -9.599 12.695 1.00 93.44 95 GLU A O 1
ATOM 771 N N . LEU A 1 96 ? -6.044 -8.852 10.756 1.00 93.56 96 LEU A N 1
ATOM 772 C CA . LEU A 1 96 ? -5.075 -7.780 10.518 1.00 93.56 96 LEU A CA 1
ATOM 773 C C . LEU A 1 96 ? -5.537 -6.425 11.058 1.00 93.56 96 LEU A C 1
ATOM 775 O O . LEU A 1 96 ? -4.850 -5.423 10.891 1.00 93.56 96 LEU A O 1
ATOM 779 N N . TYR A 1 97 ? -6.654 -6.364 11.788 1.00 93.81 97 TYR A N 1
ATOM 780 C CA . TYR A 1 97 ? -7.192 -5.105 12.325 1.00 93.81 97 TYR A CA 1
ATOM 781 C C . TYR A 1 97 ? -6.330 -4.459 13.412 1.00 93.81 97 TYR A C 1
ATOM 783 O O . TYR A 1 97 ? -6.613 -3.340 13.842 1.00 93.81 97 TYR A O 1
ATOM 791 N N . HIS A 1 98 ? -5.288 -5.134 13.878 1.00 92.19 98 HIS A N 1
ATOM 792 C CA . HIS A 1 98 ? -4.287 -4.526 14.745 1.00 92.19 98 HIS A CA 1
ATOM 793 C C . HIS A 1 98 ? -3.309 -3.626 13.962 1.00 92.19 98 HIS A C 1
ATOM 795 O O . HIS A 1 98 ? -2.697 -2.740 14.556 1.00 92.19 98 HIS A O 1
ATOM 801 N N . LEU A 1 99 ? -3.210 -3.795 12.639 1.00 92.44 99 LEU A N 1
ATOM 802 C CA . LEU A 1 99 ? -2.345 -3.022 11.750 1.00 92.44 99 LEU A CA 1
ATOM 803 C C . LEU A 1 99 ? -3.131 -1.857 11.137 1.00 92.44 99 LEU A C 1
ATOM 805 O O . LEU A 1 99 ? -4.198 -2.034 10.547 1.00 92.44 99 LEU A O 1
ATOM 809 N N . ASN A 1 100 ? -2.613 -0.646 11.333 1.00 91.12 100 ASN A N 1
ATOM 810 C CA . ASN A 1 100 ? -3.292 0.615 11.041 1.00 91.12 100 ASN A CA 1
ATOM 811 C C . ASN A 1 100 ? -2.386 1.567 10.272 1.00 91.12 100 ASN A C 1
ATOM 813 O O . ASN A 1 100 ? -1.200 1.645 10.572 1.00 91.12 100 ASN A O 1
ATOM 817 N N . ASP A 1 101 ? -2.976 2.320 9.343 1.00 90.69 101 ASP A N 1
ATOM 818 C CA . ASP A 1 101 ? -2.296 3.295 8.481 1.00 90.69 101 ASP A CA 1
ATOM 819 C C . ASP A 1 101 ? -1.122 2.689 7.688 1.00 90.69 101 ASP A C 1
ATOM 821 O O . ASP A 1 101 ? -0.116 3.346 7.411 1.00 90.69 101 ASP A O 1
ATOM 825 N N . VAL A 1 102 ? -1.286 1.423 7.294 1.00 93.62 102 VAL A N 1
ATOM 826 C CA . VAL A 1 102 ? -0.319 0.648 6.512 1.00 93.62 102 VAL A CA 1
ATOM 827 C C . VAL A 1 102 ? -1.006 -0.103 5.375 1.00 93.62 102 VAL A C 1
ATOM 829 O O . VAL A 1 102 ? -2.186 -0.465 5.470 1.00 93.62 102 VAL A O 1
ATOM 832 N N . ILE A 1 103 ? -0.245 -0.355 4.313 1.00 94.94 103 ILE A N 1
ATOM 833 C CA . ILE A 1 103 ? -0.545 -1.376 3.310 1.00 94.94 103 ILE A CA 1
ATOM 834 C C . ILE A 1 103 ? 0.296 -2.611 3.598 1.00 94.94 103 ILE A C 1
ATOM 836 O O . ILE A 1 103 ? 1.503 -2.520 3.812 1.00 94.94 103 ILE A O 1
ATOM 840 N N . ILE A 1 104 ? -0.347 -3.770 3.596 1.00 95.31 104 ILE A N 1
ATOM 841 C CA . ILE A 1 104 ? 0.308 -5.062 3.741 1.00 95.31 104 ILE A CA 1
ATOM 842 C C . ILE A 1 104 ? 0.260 -5.751 2.389 1.00 95.31 104 ILE A C 1
ATOM 844 O O . ILE A 1 104 ? -0.821 -6.004 1.851 1.00 95.31 104 ILE A O 1
ATOM 848 N N . PHE A 1 105 ? 1.435 -6.042 1.852 1.00 95.25 105 PHE A N 1
ATOM 849 C CA . PHE A 1 105 ? 1.609 -6.777 0.611 1.00 95.25 105 PHE A CA 1
ATOM 850 C C . PHE A 1 105 ? 1.702 -8.277 0.878 1.00 95.25 105 PHE A C 1
ATOM 852 O O . PHE A 1 105 ? 2.241 -8.710 1.904 1.00 95.25 105 PHE A O 1
ATOM 859 N N . SER A 1 106 ? 1.223 -9.071 -0.079 1.00 92.94 106 SER A N 1
ATOM 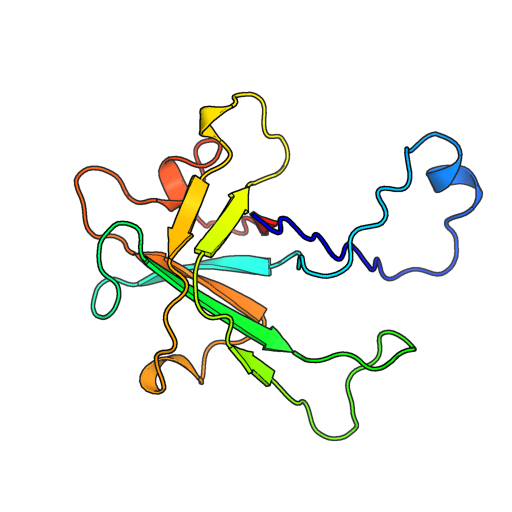860 C CA . SER A 1 106 ? 1.572 -10.486 -0.130 1.00 92.94 106 SER A CA 1
ATOM 861 C C . SER A 1 106 ? 3.045 -10.657 -0.500 1.00 92.94 106 SER A C 1
ATOM 863 O O . SER A 1 106 ? 3.574 -9.964 -1.371 1.00 92.94 106 SER A O 1
ATOM 865 N N . VAL A 1 107 ? 3.701 -11.616 0.147 1.00 90.75 107 VAL A N 1
ATOM 866 C CA . VAL A 1 107 ? 5.029 -12.110 -0.262 1.00 90.75 107 VAL A CA 1
ATOM 867 C C . VAL A 1 107 ? 4.937 -13.352 -1.151 1.00 90.75 107 VAL A C 1
ATOM 869 O O . VAL A 1 107 ? 5.964 -13.913 -1.521 1.00 90.75 107 VAL A O 1
ATOM 872 N N . ARG A 1 108 ? 3.719 -13.812 -1.466 1.00 90.31 108 ARG A N 1
ATOM 873 C CA . ARG A 1 108 ? 3.499 -14.968 -2.338 1.00 90.31 108 ARG A CA 1
ATOM 874 C C . ARG A 1 108 ? 3.669 -14.579 -3.80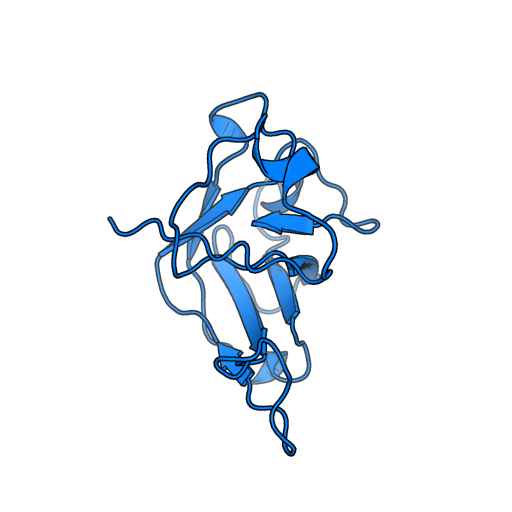1 1.00 90.31 108 ARG A C 1
ATOM 876 O O . ARG A 1 108 ? 3.417 -13.439 -4.181 1.00 90.31 108 ARG A O 1
ATOM 883 N N . GLY A 1 109 ? 4.032 -15.570 -4.607 1.00 87.19 109 GLY A N 1
ATOM 884 C CA . GLY A 1 109 ? 4.309 -15.408 -6.030 1.00 87.19 109 GLY A CA 1
ATOM 885 C C . GLY A 1 109 ? 5.799 -15.506 -6.340 1.00 87.19 109 GLY A C 1
ATOM 886 O O . GLY A 1 109 ? 6.624 -15.727 -5.455 1.00 87.19 109 GLY A O 1
ATOM 887 N N . GLU A 1 110 ? 6.143 -15.357 -7.616 1.00 89.00 110 GLU A N 1
ATOM 888 C CA . GLU A 1 110 ? 7.537 -15.407 -8.083 1.00 89.00 110 GLU A CA 1
ATOM 889 C C . GLU A 1 110 ? 8.341 -14.184 -7.616 1.00 89.00 110 GLU A C 1
ATOM 891 O O . GLU A 1 110 ? 9.524 -14.279 -7.290 1.00 89.00 110 GLU A O 1
ATOM 896 N N . ARG A 1 111 ? 7.678 -13.026 -7.555 1.00 90.31 111 ARG A N 1
ATOM 897 C CA . ARG A 1 111 ? 8.250 -11.758 -7.105 1.00 90.31 111 ARG A CA 1
ATOM 898 C C . ARG A 1 111 ? 7.222 -11.028 -6.238 1.00 90.31 111 ARG A C 1
ATOM 900 O O . ARG A 1 111 ? 6.111 -10.814 -6.728 1.00 90.31 111 ARG A O 1
ATOM 907 N N . PRO A 1 112 ? 7.567 -10.605 -5.009 1.00 91.56 112 PRO A N 1
ATOM 908 C CA . PRO A 1 112 ? 6.646 -9.864 -4.153 1.00 91.56 112 PRO A CA 1
ATOM 909 C C . PRO A 1 112 ? 6.159 -8.568 -4.803 1.00 91.56 112 PRO A C 1
ATOM 911 O O . PRO A 1 112 ? 6.924 -7.889 -5.496 1.00 91.56 112 PRO A O 1
ATOM 914 N N . ASP A 1 113 ? 4.902 -8.197 -4.552 1.00 92.38 113 ASP A N 1
ATOM 915 C CA . ASP A 1 113 ? 4.267 -7.061 -5.230 1.00 92.38 113 ASP A CA 1
ATOM 916 C C . ASP A 1 113 ? 4.934 -5.722 -4.897 1.00 92.38 113 ASP A C 1
ATOM 918 O O . ASP A 1 113 ? 5.143 -4.910 -5.794 1.00 92.38 113 ASP A O 1
ATOM 922 N N . PHE A 1 114 ? 5.380 -5.521 -3.653 1.00 92.62 114 PHE A N 1
ATOM 923 C CA . PHE A 1 114 ? 6.123 -4.314 -3.272 1.00 92.62 114 PHE A CA 1
ATOM 924 C C . PHE A 1 114 ? 7.388 -4.127 -4.123 1.00 92.62 114 PHE A C 1
ATOM 926 O O . PHE A 1 114 ? 7.667 -3.036 -4.609 1.00 92.62 114 PHE A O 1
ATOM 933 N N . ASN A 1 115 ? 8.113 -5.209 -4.409 1.00 93.31 115 ASN A N 1
ATOM 934 C CA . ASN A 1 115 ? 9.364 -5.146 -5.156 1.00 93.31 115 ASN A CA 1
ATOM 935 C C . ASN A 1 115 ? 9.164 -4.812 -6.646 1.00 93.31 115 ASN A C 1
ATOM 937 O O . ASN A 1 115 ? 10.100 -4.371 -7.317 1.00 93.31 115 ASN A O 1
ATOM 941 N N . LYS A 1 116 ? 7.952 -5.021 -7.173 1.00 91.81 116 LYS A N 1
ATOM 942 C CA . LYS A 1 116 ? 7.556 -4.611 -8.527 1.00 91.81 116 LYS A CA 1
ATOM 943 C C . LYS A 1 116 ? 7.288 -3.094 -8.609 1.00 91.81 116 LYS A C 1
ATOM 945 O O . LYS A 1 116 ? 7.336 -2.550 -9.704 1.00 91.81 116 LYS A O 1
ATOM 950 N N . ILE A 1 117 ? 7.065 -2.410 -7.480 1.00 93.31 117 ILE A N 1
ATOM 951 C CA . ILE A 1 117 ? 6.799 -0.964 -7.401 1.00 93.31 117 ILE A CA 1
ATOM 952 C C . ILE A 1 117 ? 8.115 -0.214 -7.172 1.00 93.31 117 ILE A C 1
ATOM 954 O O . ILE A 1 117 ? 8.588 -0.113 -6.037 1.00 93.31 117 ILE A O 1
ATOM 958 N N . ALA A 1 118 ? 8.720 0.315 -8.241 1.00 91.00 118 ALA A N 1
ATOM 959 C CA . ALA A 1 118 ? 9.942 1.125 -8.185 1.00 91.00 118 ALA A CA 1
ATOM 960 C C . ALA A 1 118 ? 11.101 0.480 -7.387 1.00 91.00 118 ALA A C 1
ATOM 962 O O . ALA A 1 118 ? 11.939 1.180 -6.818 1.00 91.00 118 ALA A O 1
ATOM 963 N N . GLY A 1 119 ? 11.140 -0.858 -7.324 1.00 91.06 119 GLY A N 1
ATOM 964 C CA . GLY A 1 119 ? 12.172 -1.616 -6.613 1.00 91.06 119 GLY A CA 1
ATOM 965 C C . GLY A 1 119 ? 12.137 -1.498 -5.085 1.00 91.06 119 GLY A C 1
ATOM 966 O O . GLY A 1 119 ? 13.196 -1.577 -4.474 1.00 91.06 119 GLY A O 1
ATOM 967 N N . SER A 1 120 ? 10.966 -1.291 -4.470 1.00 92.62 120 SER A N 1
ATOM 968 C CA . SER A 1 120 ? 10.833 -1.196 -3.006 1.00 92.62 120 SER A CA 1
ATOM 969 C C . SER A 1 120 ? 11.356 -2.428 -2.250 1.00 92.62 120 SER A C 1
ATOM 971 O O . SER A 1 120 ? 11.263 -3.566 -2.730 1.00 92.62 120 SER A O 1
ATOM 973 N N . ASP A 1 121 ? 11.851 -2.187 -1.036 1.00 92.19 121 ASP A N 1
ATOM 974 C CA . ASP A 1 121 ? 12.341 -3.177 -0.072 1.00 92.19 121 ASP A CA 1
ATOM 975 C C . ASP A 1 121 ? 11.731 -3.038 1.343 1.00 92.19 121 ASP A C 1
ATOM 977 O O . ASP A 1 121 ? 12.061 -3.829 2.224 1.00 92.19 121 ASP A O 1
ATOM 981 N N . LEU A 1 122 ? 10.773 -2.119 1.538 1.00 92.81 122 LEU A N 1
ATOM 982 C CA . LEU A 1 122 ? 9.997 -1.929 2.778 1.00 92.81 122 LEU A CA 1
ATOM 983 C C . LEU A 1 122 ? 10.799 -1.436 4.000 1.00 92.81 122 LEU A C 1
ATOM 985 O O . LEU A 1 122 ? 10.401 -1.674 5.141 1.00 92.81 122 LEU A O 1
ATOM 989 N N . ASP A 1 123 ? 11.876 -0.683 3.796 1.00 92.81 123 ASP A N 1
ATOM 990 C CA . ASP A 1 123 ? 12.715 -0.112 4.865 1.00 92.81 123 ASP A CA 1
ATOM 991 C C . ASP A 1 123 ? 12.192 1.220 5.466 1.00 92.81 123 ASP A C 1
ATOM 993 O O . ASP A 1 123 ? 12.870 1.886 6.251 1.00 92.81 123 ASP A O 1
ATOM 997 N N . GLY A 1 124 ? 10.959 1.602 5.124 1.00 91.75 124 GLY A N 1
ATOM 998 C CA . GLY A 1 124 ? 10.394 2.936 5.377 1.00 91.75 124 GLY A CA 1
ATOM 999 C C . GLY A 1 124 ? 9.599 3.502 4.199 1.00 91.75 124 GLY A C 1
ATOM 1000 O O . GLY A 1 124 ? 9.152 4.652 4.233 1.00 91.75 124 GLY A O 1
ATOM 1001 N N . ASP A 1 125 ? 9.413 2.689 3.163 1.00 93.19 125 ASP A N 1
ATOM 1002 C CA . ASP A 1 125 ? 8.741 3.070 1.935 1.00 93.19 125 ASP A CA 1
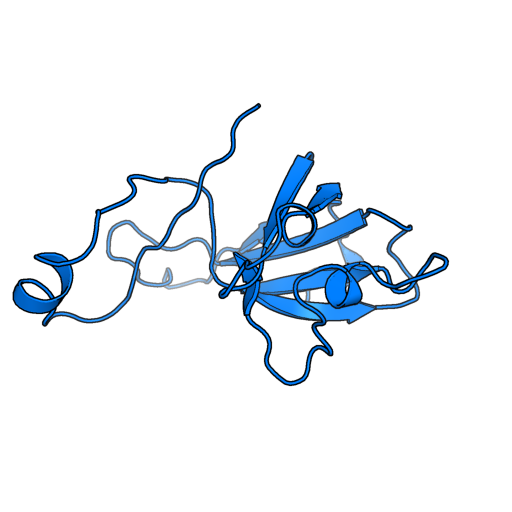ATOM 1003 C C . ASP A 1 125 ? 7.275 3.458 2.111 1.00 93.19 125 ASP A C 1
ATOM 1005 O O . ASP A 1 125 ? 6.470 2.761 2.738 1.00 93.19 125 ASP A O 1
ATOM 1009 N N . GLY A 1 126 ? 6.936 4.591 1.497 1.00 93.00 126 GLY A N 1
ATOM 1010 C CA . GLY A 1 126 ? 5.584 5.110 1.436 1.00 93.00 126 GLY A CA 1
ATOM 1011 C C . GLY A 1 126 ? 4.966 4.983 0.052 1.00 93.00 126 GLY A C 1
ATOM 1012 O O . GLY A 1 126 ? 5.610 5.226 -0.972 1.00 93.00 126 GLY A O 1
ATOM 1013 N N . TYR A 1 127 ? 3.687 4.646 0.060 1.00 92.56 127 TYR A N 1
ATOM 1014 C CA . TYR A 1 127 ? 2.878 4.314 -1.098 1.00 92.56 127 TYR A CA 1
ATOM 1015 C C . TYR A 1 127 ? 1.671 5.237 -1.191 1.00 92.56 127 TYR A C 1
ATOM 1017 O O . TYR A 1 127 ? 1.211 5.762 -0.173 1.00 92.56 127 TYR A O 1
ATOM 1025 N N . PHE A 1 128 ? 1.179 5.421 -2.413 1.00 89.56 128 PHE A N 1
ATOM 1026 C CA . PHE A 1 128 ? -0.037 6.159 -2.747 1.00 89.56 128 PHE A CA 1
ATOM 1027 C C . PHE A 1 128 ? -1.087 5.191 -3.279 1.00 89.56 128 PHE A C 1
ATOM 1029 O O . PHE A 1 128 ? -0.692 4.314 -4.085 1.00 89.56 128 PHE A O 1
#

Mean predicted aligned error: 8.57 Å

pLDDT: mean 80.31, std 19.38, range [22.12, 95.56]

Solvent-accessible surface area (backbone atoms only — not comparable to full-atom values): 7651 Å² total; per-residue (Å²): 138,83,88,43,42,26,77,84,74,84,77,98,80,48,76,78,70,45,73,84,45,85,83,74,92,32,83,60,34,49,80,28,38,48,44,74,44,74,89,84,39,51,61,64,25,31,36,37,24,36,68,56,59,46,99,85,74,42,71,50,101,64,82,44,74,48,68,44,71,45,82,41,69,42,32,34,87,74,58,90,48,81,69,14,53,41,78,33,36,27,44,83,56,80,89,51,67,86,58,68,51,33,35,34,32,14,55,37,69,98,63,35,60,55,44,55,28,70,64,43,84,54,89,77,44,58,33,62

Secondary structure (DSSP, 8-state):
-----------S--HHHHTTS-----SS---EEEEEESSS--TTEEEEEEEPBPTTSPBPSS--EEE--EEEEEEBSS--SGGGEEEEEE---GGGTT--SEEEEE--SSS-HHHHTTT--SSS-EE-

Nearest PDB structures (foldseek):
  7y7t-assembly1_B  TM=8.418E-01  e=1.718E-07  Neurospora crassa
  2j7n-assembly1_B  TM=8.357E-01  e=1.204E-06  Neurospora crassa
  5fsw-assembly2_D  TM=7.967E-01  e=2.402E-06  Thermothielavioides terrestris
  7y7s-assembly1_A  TM=7.881E-01  e=2.256E-06  Neurospora crassa
  5fsw-assembly1_A  TM=7.952E-01  e=3.088E-06  Thermothielavioides terrestris

InterPro domains:
  IPR007855 RNA-dependent RNA polymerase [PTHR23079] (16-128)
  IPR057596 RDRP, core domain [PF05183] (11-128)

Organism: NCBI:txid392030

Radius of gyration: 15.38 Å; Cα contacts (8 Å, |Δi|>4): 240; chains: 1; bounding box: 26×46×36 Å